Protein AF-A0A060BN48-F1 (afdb_monomer)

Radius of gyration: 20.35 Å; Cα contacts (8 Å, |Δi|>4): 114; chains: 1; bounding box: 65×34×57 Å

Nearest PDB structures (foldseek):
  1lqs-assembly1_M  TM=3.201E-01  e=8.908E+00  Human betaherpesvirus 5

pLDDT: mean 83.78, std 11.65, range [55.53, 96.62]

Solvent-accessible surface area (backbone atoms only — not comparable to full-atom values): 9040 Å² total; per-residue (Å²): 110,67,67,52,65,67,46,37,61,57,50,51,53,48,62,70,39,58,88,48,16,68,61,37,74,24,62,67,34,43,52,53,26,53,51,52,50,49,55,50,48,57,29,46,47,52,48,52,48,52,54,51,52,50,50,53,53,36,52,75,69,70,47,83,80,77,83,72,81,79,76,84,62,96,62,54,61,49,66,72,58,35,44,74,73,37,43,64,36,30,54,50,27,52,51,53,44,54,52,24,53,70,78,40,50,68,56,34,62,74,41,36,60,50,36,49,14,22,54,39,36,43,63,49,53,39,46,76,49,22,66,68,54,53,50,50,37,53,75,71,47,30,79,62,55,55,84,40,70,72,47,42,51,56,58,52,58,75,66,56,79,85,126

Foldseek 3Di:
DVCCVVCVVVVVVLVVCQVVCVLLVHDVQSVVQSVVVVLLCLLVVLVVVVVVVVVVVCVVVVHDDDPPPDPPPLDQQDLVNLCVVQVVLLVVLVVVLVVCVVPPVVVSVVCVSNSNSSNCVSVSSSLVSHPVNVVVCVVVSHNDDSPDPVSVVVVVVVVPDDD

Secondary structure (DSSP, 8-state):
-HHHHHHHHHHHHHHHHGGGGGGGT-HHHHHHHHHHHHHHHHHHHHHHHHHHHHHHHHHHTT----------SS----HHHHHHHHTHHHHHHHHHHHHHHHH-HHHHHHHHHHHHHHHTHHHHHHHHT-HHHHHHHHHTT-S--TTSHHHHHHHHHTTS---

Structure (mmCIF, N/CA/C/O backbone):
data_AF-A0A060BN48-F1
#
_entry.id   AF-A0A060BN48-F1
#
loop_
_atom_site.group_PDB
_atom_site.id
_atom_site.type_symbol
_atom_site.label_atom_id
_atom_site.label_alt_id
_atom_site.label_comp_id
_atom_site.label_asym_id
_atom_site.label_entity_id
_atom_site.label_seq_id
_atom_site.pdbx_PDB_ins_code
_atom_site.Cartn_x
_atom_site.Cartn_y
_atom_site.Cartn_z
_atom_site.occupancy
_atom_site.B_iso_or_equiv
_atom_site.auth_seq_id
_atom_site.auth_comp_id
_atom_site.auth_asym_id
_atom_site.auth_atom_id
_atom_site.pdbx_PDB_model_num
ATOM 1 N N . MET A 1 1 ? 10.901 19.174 9.142 1.00 56.56 1 MET A N 1
ATOM 2 C CA . MET A 1 1 ? 9.673 19.752 8.542 1.00 56.56 1 MET A CA 1
ATOM 3 C C . MET A 1 1 ? 8.872 18.742 7.718 1.00 56.56 1 MET A C 1
ATOM 5 O O . MET A 1 1 ? 7.664 18.687 7.891 1.00 56.56 1 MET A O 1
ATOM 9 N N . THR A 1 2 ? 9.497 17.902 6.887 1.00 67.44 2 THR A N 1
ATOM 10 C CA . THR A 1 2 ? 8.813 16.942 5.988 1.00 67.44 2 THR A CA 1
ATOM 11 C C . THR A 1 2 ? 7.917 15.933 6.711 1.00 67.44 2 THR A C 1
ATOM 13 O O . THR A 1 2 ? 6.755 15.781 6.351 1.00 67.44 2 THR A O 1
ATOM 16 N N . LEU A 1 3 ? 8.412 15.310 7.788 1.00 72.62 3 LEU A N 1
ATOM 17 C CA . LEU A 1 3 ? 7.614 14.398 8.621 1.00 72.62 3 LEU A CA 1
ATOM 18 C C . LEU A 1 3 ? 6.410 15.100 9.262 1.00 72.62 3 LEU A C 1
ATOM 20 O O . LEU A 1 3 ? 5.350 14.506 9.405 1.00 72.62 3 LEU A O 1
ATOM 24 N N . LEU A 1 4 ? 6.555 16.377 9.610 1.00 72.94 4 LEU A N 1
ATOM 25 C CA . LEU A 1 4 ? 5.497 17.158 10.243 1.00 72.94 4 LEU A CA 1
ATOM 26 C C . LEU A 1 4 ? 4.393 17.506 9.237 1.00 72.94 4 LEU A C 1
ATOM 28 O O . LEU A 1 4 ? 3.226 17.462 9.591 1.00 72.94 4 LEU A O 1
ATOM 32 N N . LEU A 1 5 ? 4.727 17.760 7.969 1.00 73.62 5 LEU A N 1
ATOM 33 C CA . LEU A 1 5 ? 3.726 17.943 6.912 1.00 73.62 5 LEU A CA 1
ATOM 34 C C . LEU A 1 5 ? 3.025 16.624 6.543 1.00 73.62 5 LEU A C 1
ATOM 36 O O . LEU A 1 5 ? 1.807 16.605 6.395 1.00 73.62 5 LEU A O 1
ATOM 40 N N . LEU A 1 6 ? 3.773 15.517 6.451 1.00 68.56 6 LEU A N 1
ATOM 41 C CA . LEU A 1 6 ? 3.227 14.198 6.099 1.00 68.56 6 LEU A CA 1
ATOM 42 C C . LEU A 1 6 ? 2.344 13.602 7.199 1.00 68.56 6 LEU A C 1
ATOM 44 O O . LEU A 1 6 ? 1.237 13.137 6.935 1.00 68.56 6 LEU A O 1
ATOM 48 N N . PHE A 1 7 ? 2.830 13.606 8.439 1.00 74.38 7 PHE A N 1
ATOM 49 C CA . PHE A 1 7 ? 2.128 12.996 9.564 1.00 74.38 7 PHE A CA 1
ATOM 50 C C . PHE A 1 7 ? 1.278 13.998 10.339 1.00 74.38 7 PHE A C 1
ATOM 52 O O . PHE A 1 7 ? 0.362 13.577 11.038 1.00 74.38 7 PHE A O 1
ATOM 59 N N . GLY A 1 8 ? 1.513 15.306 10.200 1.00 77.25 8 GLY A N 1
ATOM 60 C CA . GLY A 1 8 ? 0.778 16.339 10.932 1.00 77.25 8 GLY A CA 1
ATOM 61 C C . GLY A 1 8 ? -0.704 16.357 10.601 1.00 77.25 8 GLY A C 1
ATOM 62 O O . GLY A 1 8 ? -1.513 16.427 11.517 1.00 77.25 8 GLY A O 1
ATOM 63 N N . ALA A 1 9 ? -1.087 16.194 9.330 1.00 76.88 9 ALA A N 1
ATOM 64 C CA . ALA A 1 9 ? -2.500 16.101 8.955 1.00 76.88 9 ALA A CA 1
ATOM 65 C C . ALA A 1 9 ? -3.199 14.909 9.640 1.00 76.88 9 ALA A C 1
ATOM 67 O O . ALA A 1 9 ? -4.292 15.064 10.188 1.00 76.88 9 ALA A O 1
ATOM 68 N N . LYS A 1 10 ? -2.542 13.739 9.696 1.00 78.94 10 LYS A N 1
ATOM 69 C CA . LYS A 1 10 ? -3.072 12.563 10.409 1.00 78.94 10 LYS A CA 1
ATOM 70 C C . LYS A 1 10 ? -3.048 12.735 11.929 1.00 78.94 10 LYS A C 1
ATOM 72 O O . LYS A 1 10 ? -4.005 12.345 12.590 1.00 78.94 10 LYS A O 1
ATOM 77 N N . ALA A 1 11 ? -2.000 13.339 12.485 1.00 79.69 11 ALA A N 1
ATOM 78 C CA . ALA A 1 11 ? -1.880 13.604 13.915 1.00 79.69 11 ALA A CA 1
ATOM 79 C C . ALA A 1 11 ? -2.947 14.597 14.396 1.00 79.69 11 ALA A C 1
ATOM 81 O O . ALA A 1 11 ? -3.578 14.364 15.422 1.00 79.69 11 ALA A O 1
ATOM 82 N N . LEU A 1 12 ? -3.210 15.655 13.623 1.00 81.00 12 LEU A N 1
ATOM 83 C CA . LEU A 1 12 ? -4.295 16.602 13.873 1.00 81.00 12 LEU A CA 1
ATOM 84 C C . LEU A 1 12 ? -5.653 15.905 13.772 1.00 81.00 12 LEU A C 1
ATOM 86 O O . LEU A 1 12 ? -6.462 16.022 14.688 1.00 81.00 12 LEU A O 1
ATOM 90 N N . GLY A 1 13 ? -5.890 15.125 12.713 1.00 78.81 13 GLY A N 1
ATOM 91 C CA . GLY A 1 13 ? -7.119 14.342 12.563 1.00 78.81 13 GLY A CA 1
ATOM 92 C C . GLY A 1 13 ? -7.373 13.410 13.752 1.00 78.81 13 GLY A C 1
ATOM 93 O O . GL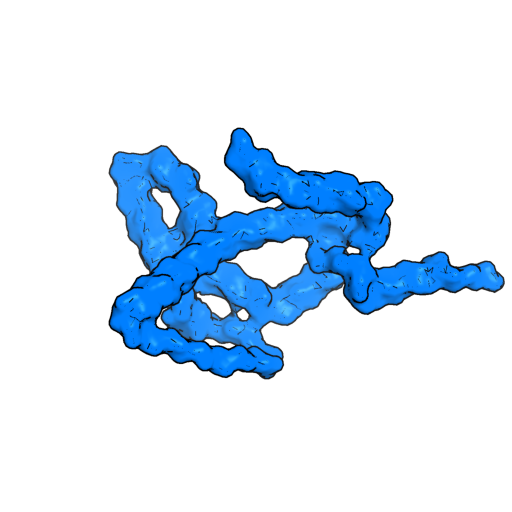Y A 1 13 ? -8.480 13.379 14.295 1.00 78.81 13 GLY A O 1
ATOM 94 N N . LEU A 1 14 ? -6.337 12.712 14.226 1.00 80.56 14 LEU A N 1
ATOM 95 C CA . LEU A 1 14 ? -6.422 11.868 15.416 1.00 80.56 14 LEU A CA 1
ATOM 96 C C . LEU A 1 14 ? -6.675 12.699 16.684 1.00 80.56 14 LEU A C 1
ATOM 98 O O . LEU A 1 14 ? -7.568 12.369 17.457 1.00 80.56 14 LEU A O 1
ATOM 102 N N . ALA A 1 15 ? -5.966 13.813 16.875 1.00 81.00 15 ALA A N 1
ATOM 103 C CA . ALA A 1 15 ? -6.152 14.698 18.026 1.00 81.00 15 ALA A CA 1
ATOM 104 C C . ALA A 1 15 ? -7.576 15.284 18.097 1.00 81.00 15 ALA A C 1
ATOM 106 O O . ALA A 1 15 ? -8.158 15.362 19.177 1.00 81.00 15 ALA A O 1
ATOM 107 N N . PHE A 1 16 ? -8.182 15.631 16.957 1.00 82.25 16 PHE A N 1
ATOM 108 C CA . PHE A 1 16 ? -9.558 16.138 16.889 1.00 82.25 16 PHE A CA 1
ATOM 109 C C . PHE A 1 16 ? -10.631 15.058 17.089 1.00 82.25 16 PHE A C 1
ATOM 111 O O . PHE A 1 16 ? -11.753 15.363 17.519 1.00 82.25 16 PHE A O 1
ATOM 118 N N . THR A 1 17 ? -10.317 13.805 16.760 1.00 81.50 17 THR A N 1
ATOM 119 C CA . THR A 1 17 ? -11.253 12.676 16.865 1.00 81.50 17 THR A CA 1
ATOM 120 C C . THR A 1 17 ? -11.156 11.951 18.203 1.00 81.50 17 THR A C 1
ATOM 122 O O . THR A 1 17 ? -12.169 11.418 18.652 1.00 81.50 17 THR A O 1
ATOM 125 N N . LEU A 1 18 ? -10.016 12.005 18.901 1.00 80.12 18 LEU A N 1
ATOM 126 C CA . LEU A 1 18 ? -9.799 11.337 20.191 1.00 80.12 18 LEU A CA 1
ATOM 127 C C . LEU A 1 18 ? -10.830 11.725 21.273 1.00 80.12 18 LEU A C 1
ATOM 129 O O . LEU A 1 18 ? -11.406 10.820 21.882 1.00 80.12 18 LEU A O 1
ATOM 133 N N . PRO A 1 19 ? -11.192 13.014 21.466 1.00 80.44 19 PRO A N 1
ATOM 134 C CA . PRO A 1 19 ? -12.252 13.401 22.407 1.00 80.44 19 PRO A CA 1
ATOM 135 C C . PRO A 1 19 ? -13.635 12.869 22.005 1.00 80.44 19 PRO A C 1
ATOM 137 O O . PRO A 1 19 ? -14.536 12.738 22.830 1.00 80.44 19 PRO A O 1
ATOM 140 N N . ARG A 1 20 ? -13.814 12.547 20.719 1.00 79.50 20 ARG A N 1
ATOM 141 C CA . ARG A 1 20 ? -15.045 12.002 20.136 1.00 79.50 20 ARG A CA 1
ATOM 142 C C . ARG A 1 20 ? -14.931 10.506 19.846 1.00 79.50 20 ARG A C 1
ATOM 144 O O . ARG A 1 20 ? -15.822 9.967 19.195 1.00 79.50 20 ARG A O 1
ATOM 151 N N . ALA A 1 21 ? -13.905 9.816 20.356 1.00 77.38 21 ALA A N 1
ATOM 152 C CA . ALA A 1 21 ? -13.610 8.423 20.016 1.00 77.38 21 ALA A CA 1
ATOM 153 C C . ALA A 1 21 ? -14.774 7.464 20.309 1.00 77.38 21 ALA A C 1
ATOM 155 O O . ALA A 1 21 ? -14.934 6.463 19.617 1.00 77.38 21 ALA A O 1
ATOM 156 N N . ARG A 1 22 ? -15.648 7.789 21.275 1.00 74.25 22 ARG A N 1
ATOM 157 C CA . ARG A 1 22 ? -16.892 7.035 21.525 1.00 74.25 22 ARG A CA 1
ATOM 158 C C . ARG A 1 22 ? -17.801 6.955 20.290 1.00 74.25 22 ARG A C 1
ATOM 160 O O . ARG A 1 22 ? -18.413 5.919 20.073 1.00 74.25 22 ARG A O 1
ATOM 167 N N . ARG A 1 23 ? -17.833 7.992 19.441 1.00 73.81 23 ARG A N 1
ATOM 168 C CA . ARG A 1 23 ? -18.592 8.002 18.171 1.00 73.81 23 ARG A CA 1
ATOM 169 C C . ARG A 1 23 ? -18.008 7.064 17.108 1.00 73.81 23 ARG A C 1
ATOM 171 O O . ARG A 1 23 ? -18.703 6.728 16.162 1.00 73.81 23 ARG A O 1
ATOM 178 N N . PHE A 1 24 ? -16.761 6.635 17.289 1.00 72.81 24 PHE A N 1
ATOM 179 C CA . PHE A 1 24 ? -16.034 5.706 16.420 1.00 72.81 24 PHE A CA 1
ATOM 180 C C . PHE A 1 24 ? -15.918 4.303 17.053 1.00 72.81 24 PHE A C 1
ATOM 182 O O . PHE A 1 24 ? -15.099 3.488 16.640 1.00 72.81 24 PHE A O 1
ATOM 189 N N . GLY A 1 25 ? -16.708 4.007 18.095 1.00 74.81 25 GLY A N 1
ATOM 190 C CA . GLY A 1 25 ? -16.674 2.716 18.790 1.00 74.81 25 GLY A CA 1
ATOM 191 C C . GLY A 1 25 ? -15.569 2.571 19.847 1.00 74.81 25 GLY A C 1
ATOM 192 O O . GLY A 1 25 ? -15.347 1.466 20.336 1.00 74.81 25 GLY A O 1
ATOM 193 N N . GLY A 1 26 ? -14.897 3.664 20.225 1.00 83.56 26 GLY A N 1
ATOM 194 C CA . GLY A 1 26 ? -13.913 3.721 21.311 1.00 83.56 26 GLY A CA 1
ATOM 195 C C . GLY A 1 26 ? -12.485 4.035 20.853 1.00 83.56 26 GLY A C 1
ATOM 196 O O . GLY A 1 26 ? -12.152 3.955 19.673 1.00 83.56 26 GLY A O 1
ATOM 197 N N . VAL A 1 27 ? -11.619 4.383 21.813 1.00 84.81 27 VAL A N 1
ATOM 198 C CA . VAL A 1 27 ? -10.226 4.800 21.550 1.00 84.81 27 VAL A CA 1
ATOM 199 C C . VAL A 1 27 ? -9.411 3.685 20.892 1.00 84.81 27 VAL A C 1
ATOM 201 O O . VAL A 1 27 ? -8.720 3.940 19.913 1.00 84.81 27 VAL A O 1
ATOM 204 N N . LEU A 1 28 ? -9.529 2.441 21.370 1.00 86.06 28 LEU A N 1
ATOM 205 C CA . LEU A 1 28 ? -8.783 1.309 20.805 1.00 86.06 28 LEU A CA 1
ATOM 206 C C . LEU A 1 28 ? -9.160 1.027 19.344 1.00 86.06 28 LEU A C 1
ATOM 208 O O . LEU A 1 28 ? -8.278 0.789 18.523 1.00 86.06 28 LEU A O 1
ATOM 212 N N . ARG A 1 29 ? -10.454 1.097 18.999 1.00 85.38 29 ARG A N 1
ATOM 213 C CA . ARG A 1 29 ? -10.921 0.901 17.615 1.00 85.38 29 ARG A CA 1
ATOM 214 C C . ARG A 1 29 ? -10.478 2.035 16.703 1.00 85.38 29 ARG A C 1
ATOM 216 O O . ARG A 1 29 ? -10.080 1.768 15.571 1.00 85.38 29 ARG A O 1
ATOM 223 N N . LEU A 1 30 ? -10.489 3.270 17.204 1.00 85.44 30 LEU A N 1
ATOM 224 C CA . LEU A 1 30 ? -9.973 4.429 16.482 1.00 85.44 30 LEU A CA 1
ATOM 225 C C . LEU A 1 30 ? -8.473 4.270 16.194 1.00 85.44 30 LEU A C 1
ATOM 227 O O . LEU A 1 30 ? -8.074 4.354 15.039 1.00 85.44 30 LEU A O 1
ATOM 231 N N . LEU A 1 31 ? -7.660 3.946 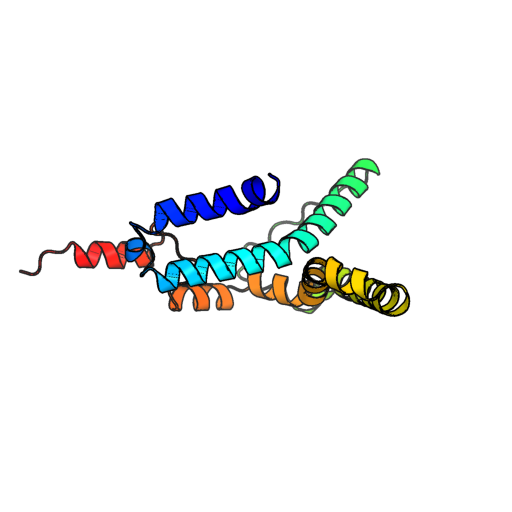17.206 1.00 87.12 31 LEU A N 1
ATOM 232 C CA . LEU A 1 31 ? -6.217 3.738 17.037 1.00 87.12 31 LEU A CA 1
ATOM 233 C C . LEU A 1 31 ? -5.903 2.581 16.080 1.00 87.12 31 LEU A C 1
ATOM 235 O O . LEU A 1 31 ? -5.071 2.739 15.189 1.00 87.12 31 LEU A O 1
ATOM 239 N N . ALA A 1 32 ? -6.589 1.442 16.218 1.00 89.81 32 ALA A N 1
ATOM 240 C CA . ALA A 1 32 ? -6.422 0.305 15.314 1.00 89.81 32 ALA A CA 1
ATOM 241 C C . ALA A 1 32 ? -6.810 0.663 13.870 1.00 89.81 32 ALA A C 1
ATOM 243 O O . ALA A 1 32 ? -6.092 0.316 12.934 1.00 89.81 32 ALA A O 1
ATOM 244 N N . SER A 1 33 ? -7.901 1.412 13.687 1.00 88.38 33 SER A N 1
ATOM 245 C CA . SER A 1 33 ? -8.338 1.902 12.375 1.00 88.38 33 SER A CA 1
ATOM 246 C C . SER A 1 33 ? -7.293 2.826 11.754 1.00 88.38 33 SER A C 1
ATOM 248 O O . SER A 1 33 ? -6.881 2.609 10.618 1.00 88.38 33 SER A O 1
ATOM 250 N N . THR A 1 34 ? -6.789 3.800 12.516 1.00 88.25 34 THR A N 1
ATOM 251 C CA . THR A 1 34 ? -5.732 4.708 12.058 1.00 88.25 34 THR A CA 1
ATOM 252 C C . THR A 1 34 ? -4.448 3.955 11.707 1.00 88.25 34 THR A C 1
ATOM 254 O O . THR A 1 34 ? -3.829 4.255 10.688 1.00 88.25 34 THR A O 1
ATOM 257 N N . ALA A 1 35 ? -4.052 2.954 12.497 1.00 90.94 35 ALA A N 1
ATOM 258 C CA . ALA A 1 35 ? -2.868 2.142 12.224 1.00 90.94 35 ALA A CA 1
ATOM 259 C C . ALA A 1 35 ? -3.013 1.326 10.927 1.00 90.94 35 ALA A C 1
ATOM 261 O O . ALA A 1 35 ? -2.117 1.360 10.082 1.00 90.94 35 ALA A O 1
ATOM 262 N N . ILE A 1 36 ? -4.156 0.655 10.733 1.00 91.62 36 ILE A N 1
ATOM 263 C CA . ILE A 1 36 ? -4.471 -0.080 9.498 1.00 91.62 36 ILE A CA 1
ATOM 264 C C . ILE A 1 36 ? -4.460 0.868 8.297 1.00 91.62 36 ILE A C 1
ATOM 266 O O . ILE A 1 36 ? -3.882 0.547 7.262 1.00 91.62 36 ILE A O 1
ATOM 270 N N . GLU A 1 37 ? -5.049 2.054 8.434 1.00 90.75 37 GLU A N 1
ATOM 271 C CA . GLU A 1 37 ? -5.091 3.051 7.368 1.00 90.75 37 GLU A CA 1
ATOM 272 C C . GLU A 1 37 ? -3.689 3.563 7.014 1.00 90.75 37 GLU A C 1
ATOM 274 O O . GLU A 1 37 ? -3.374 3.724 5.837 1.00 90.75 37 GLU A O 1
ATOM 279 N N . ILE A 1 38 ? -2.825 3.810 8.006 1.00 89.88 38 ILE A N 1
ATOM 280 C CA . ILE A 1 38 ? -1.428 4.206 7.779 1.00 89.88 38 ILE A CA 1
ATOM 281 C C . ILE A 1 38 ? -0.673 3.093 7.051 1.00 89.88 38 ILE A C 1
ATOM 283 O O . ILE A 1 38 ? -0.045 3.366 6.031 1.00 89.88 38 ILE A O 1
ATOM 287 N N . ALA A 1 39 ? -0.769 1.849 7.523 1.00 91.69 39 ALA A N 1
ATOM 288 C CA . ALA A 1 39 ? -0.116 0.708 6.890 1.00 91.69 39 ALA A CA 1
ATOM 289 C C . ALA A 1 39 ? -0.592 0.512 5.442 1.00 91.69 39 ALA A C 1
ATOM 291 O O . ALA A 1 39 ? 0.224 0.387 4.529 1.00 91.69 39 ALA A O 1
ATOM 292 N N . ALA A 1 40 ? -1.907 0.569 5.211 1.00 91.31 40 ALA A N 1
ATOM 293 C CA . ALA A 1 40 ? -2.480 0.500 3.872 1.00 91.31 40 ALA A CA 1
ATOM 294 C C . ALA A 1 40 ? -1.992 1.659 2.994 1.00 91.31 40 ALA A C 1
ATOM 296 O O . ALA A 1 40 ? -1.617 1.436 1.848 1.00 91.31 40 ALA A O 1
ATOM 297 N N . SER A 1 41 ? -1.928 2.880 3.533 1.00 91.31 41 SER A N 1
ATOM 298 C CA . SER A 1 41 ? -1.427 4.051 2.804 1.00 91.31 41 SER A CA 1
ATOM 299 C C . SER A 1 41 ? 0.031 3.867 2.381 1.00 91.31 41 SER A C 1
ATOM 301 O O . SER A 1 41 ? 0.355 4.099 1.219 1.00 91.31 41 SER A O 1
ATOM 303 N N . ILE A 1 42 ? 0.900 3.415 3.292 1.00 91.31 42 ILE A N 1
ATOM 304 C CA . ILE A 1 42 ? 2.324 3.167 3.016 1.00 91.31 42 ILE A CA 1
ATOM 305 C C . ILE A 1 42 ? 2.490 2.133 1.900 1.00 91.31 42 ILE A C 1
ATOM 307 O O . ILE A 1 42 ? 3.289 2.351 0.994 1.00 91.31 42 ILE A O 1
ATOM 311 N N . LEU A 1 43 ? 1.720 1.042 1.931 1.00 93.44 43 LEU A N 1
ATOM 312 C CA . LEU A 1 43 ? 1.839 -0.043 0.953 1.00 93.44 43 LEU A CA 1
ATOM 313 C C . LEU A 1 43 ? 1.195 0.282 -0.403 1.00 93.44 43 LEU A C 1
ATOM 315 O O . LEU A 1 43 ? 1.731 -0.094 -1.443 1.00 93.44 43 LEU A O 1
ATOM 319 N N . LEU A 1 44 ? 0.057 0.983 -0.415 1.00 93.00 44 LEU A N 1
ATOM 320 C CA . LEU A 1 44 ? -0.662 1.325 -1.648 1.00 93.00 44 LEU A CA 1
ATOM 321 C C . LEU A 1 44 ? -0.021 2.496 -2.398 1.00 93.00 44 LEU A C 1
ATOM 323 O O . LEU A 1 44 ? -0.041 2.509 -3.627 1.00 93.00 44 LEU A O 1
ATOM 327 N N . SER A 1 45 ? 0.576 3.460 -1.693 1.00 94.06 45 SER A N 1
ATOM 328 C CA . SER A 1 45 ? 1.224 4.630 -2.306 1.00 94.06 45 SER A CA 1
ATOM 329 C C . SER A 1 45 ? 2.238 4.286 -3.411 1.00 94.06 45 SER A C 1
ATOM 331 O O . SER A 1 45 ? 2.109 4.838 -4.503 1.00 94.06 45 SER A O 1
ATOM 333 N N . PRO A 1 46 ? 3.215 3.375 -3.216 1.00 93.25 46 PRO A N 1
ATOM 334 C CA . PRO A 1 46 ? 4.179 3.030 -4.263 1.00 93.25 46 PRO A CA 1
ATOM 335 C C . PRO A 1 46 ? 3.541 2.300 -5.453 1.00 93.25 46 PRO A C 1
ATOM 337 O O . PRO A 1 46 ? 4.035 2.416 -6.575 1.00 93.25 46 PRO A O 1
ATOM 340 N N . ILE A 1 47 ? 2.439 1.572 -5.241 1.00 94.19 47 ILE A N 1
ATOM 341 C CA . ILE A 1 47 ? 1.668 0.951 -6.327 1.00 94.19 47 ILE A CA 1
ATOM 342 C C . ILE A 1 47 ? 1.002 2.050 -7.159 1.00 94.19 47 ILE A C 1
ATOM 344 O O . ILE A 1 47 ? 1.139 2.077 -8.380 1.00 94.19 47 ILE A O 1
ATOM 348 N N . LEU A 1 48 ? 0.314 2.988 -6.502 1.00 93.56 48 LEU A N 1
ATOM 349 C CA . LEU A 1 48 ? -0.343 4.117 -7.161 1.00 93.56 48 LEU A CA 1
ATOM 350 C C . LEU A 1 48 ? 0.661 4.996 -7.910 1.00 93.56 48 LEU A C 1
ATOM 352 O O . LEU A 1 48 ? 0.381 5.404 -9.035 1.00 93.56 48 LEU A O 1
ATOM 356 N N . LEU A 1 49 ? 1.838 5.235 -7.326 1.00 94.69 49 LEU A N 1
ATOM 357 C CA . LEU A 1 49 ? 2.910 6.000 -7.956 1.00 94.69 49 LEU A CA 1
ATOM 358 C C . LEU A 1 49 ? 3.341 5.373 -9.285 1.00 94.69 49 LEU A C 1
ATOM 360 O O . LEU A 1 49 ? 3.443 6.089 -10.274 1.00 94.69 49 LEU A O 1
ATOM 364 N N . TYR A 1 50 ? 3.512 4.048 -9.344 1.00 94.12 50 TYR A N 1
ATOM 365 C CA . TYR A 1 50 ? 3.828 3.357 -10.597 1.00 94.12 50 TYR A CA 1
ATOM 366 C C . TYR A 1 50 ? 2.782 3.634 -11.688 1.00 94.12 50 TYR A C 1
ATOM 368 O O . TYR A 1 50 ? 3.136 3.996 -12.813 1.00 94.12 50 TYR A O 1
ATOM 376 N N . TYR A 1 51 ? 1.489 3.515 -11.365 1.00 91.38 51 TYR A N 1
ATOM 377 C CA . TYR A 1 51 ? 0.421 3.797 -12.332 1.00 91.38 51 TYR A CA 1
ATOM 378 C C . TYR A 1 51 ? 0.340 5.276 -12.697 1.00 91.38 51 TYR A C 1
ATOM 380 O O . TYR A 1 51 ? 0.059 5.592 -13.851 1.00 91.38 51 TYR A O 1
ATOM 388 N N . HIS A 1 52 ? 0.625 6.172 -11.754 1.00 93.19 52 HIS A N 1
ATOM 389 C CA . HIS A 1 52 ? 0.680 7.605 -12.007 1.00 93.19 52 HIS A CA 1
ATOM 390 C C . HIS A 1 52 ? 1.810 7.950 -12.984 1.00 93.19 52 HIS A C 1
ATOM 392 O O . HIS A 1 52 ? 1.571 8.591 -14.004 1.00 93.19 52 HIS A O 1
ATOM 398 N N . THR A 1 53 ? 3.022 7.445 -12.743 1.00 93.69 53 THR A N 1
ATOM 399 C CA . THR A 1 53 ? 4.161 7.617 -13.650 1.00 93.69 53 THR A CA 1
ATOM 400 C C . THR A 1 53 ? 3.866 7.016 -15.020 1.00 93.69 53 THR A C 1
ATOM 402 O O . THR A 1 53 ? 4.071 7.676 -16.036 1.00 93.69 53 THR A O 1
ATOM 405 N N . LYS A 1 54 ? 3.312 5.799 -15.073 1.00 91.44 54 LYS A N 1
ATOM 406 C CA . LYS A 1 54 ? 2.902 5.158 -16.328 1.00 91.44 54 LYS A CA 1
ATOM 407 C C . LYS A 1 54 ? 1.885 6.009 -17.088 1.00 91.44 54 LYS A C 1
ATOM 409 O O . LYS A 1 54 ? 2.028 6.185 -18.291 1.00 91.44 54 LYS A O 1
ATOM 414 N N . PHE A 1 55 ? 0.877 6.542 -16.403 1.00 90.62 55 PHE A N 1
ATOM 415 C CA . PHE A 1 55 ? -0.138 7.400 -17.008 1.00 90.62 55 PHE A CA 1
ATOM 416 C C . PHE A 1 55 ? 0.476 8.663 -17.624 1.00 90.62 55 PHE A C 1
ATOM 418 O O . PHE A 1 55 ? 0.198 8.973 -18.783 1.00 90.62 55 PHE A O 1
ATOM 425 N N . VAL A 1 56 ? 1.348 9.353 -16.882 1.00 93.81 56 VAL A N 1
ATOM 426 C CA . VAL A 1 56 ? 2.045 10.553 -17.369 1.00 93.81 56 VAL A CA 1
ATOM 427 C C . VAL A 1 56 ? 2.902 10.220 -18.590 1.00 93.81 56 VAL A C 1
ATOM 429 O O . VAL A 1 56 ? 2.786 10.890 -19.612 1.00 93.81 56 VAL A O 1
ATOM 432 N N . LEU A 1 57 ? 3.697 9.148 -18.532 1.00 94.38 57 LEU A N 1
ATOM 433 C CA . LEU A 1 57 ? 4.553 8.730 -19.645 1.00 94.38 57 LEU A CA 1
ATOM 434 C C . LEU A 1 57 ? 3.747 8.379 -20.902 1.00 94.38 57 LEU A C 1
ATOM 436 O O . LEU A 1 57 ? 4.079 8.843 -21.988 1.00 94.38 57 LEU A O 1
ATOM 440 N N . LEU A 1 58 ? 2.668 7.603 -20.766 1.00 92.81 58 LEU A N 1
ATOM 441 C CA . LEU A 1 58 ? 1.800 7.255 -21.896 1.00 92.81 58 LEU A CA 1
ATOM 442 C C . LEU A 1 58 ? 1.149 8.496 -22.516 1.00 92.81 58 LEU A C 1
ATOM 444 O O . LEU A 1 58 ? 1.066 8.593 -23.739 1.00 92.81 58 LEU A O 1
ATOM 448 N N . THR A 1 59 ? 0.742 9.455 -21.682 1.00 91.69 59 THR A N 1
ATOM 449 C CA . THR A 1 59 ? 0.157 10.723 -22.137 1.00 91.69 59 THR A CA 1
ATOM 450 C C . THR A 1 59 ? 1.175 11.555 -22.916 1.00 91.69 59 THR A C 1
ATOM 452 O O . THR A 1 59 ? 0.855 12.050 -23.993 1.00 91.69 59 THR A O 1
ATOM 455 N N . LEU A 1 60 ? 2.414 11.665 -22.422 1.00 94.19 60 LEU A N 1
ATOM 456 C CA . LEU A 1 60 ? 3.494 12.378 -23.117 1.00 94.19 60 LEU A CA 1
ATOM 457 C C . LEU A 1 60 ? 3.859 11.727 -24.458 1.00 94.19 60 LEU A C 1
ATOM 459 O O . LEU A 1 60 ? 4.194 12.425 -25.408 1.00 94.19 60 LEU A O 1
ATOM 463 N N . LEU A 1 61 ? 3.747 10.402 -24.553 1.00 94.75 61 LEU A N 1
ATOM 464 C CA . LEU A 1 61 ? 3.962 9.639 -25.786 1.00 94.75 61 LEU A CA 1
ATOM 465 C C . LEU A 1 61 ? 2.761 9.689 -26.752 1.00 94.75 61 LEU A C 1
ATOM 467 O O . LEU A 1 61 ? 2.795 9.048 -27.800 1.00 94.75 61 LEU A O 1
ATOM 471 N N . GLY A 1 62 ? 1.683 10.405 -26.409 1.00 90.75 62 GLY A N 1
ATOM 472 C CA . GLY A 1 62 ? 0.471 10.500 -27.229 1.00 90.75 62 GLY A CA 1
ATOM 473 C C . GLY A 1 62 ? -0.340 9.201 -27.308 1.00 90.75 62 GLY A C 1
ATOM 474 O O . GLY A 1 62 ? -1.244 9.078 -28.138 1.00 90.75 62 GLY A O 1
ATOM 475 N N . LEU A 1 63 ? -0.043 8.218 -26.453 1.00 88.94 63 LEU A N 1
ATOM 476 C CA . LEU A 1 63 ? -0.757 6.948 -26.407 1.00 88.94 63 LEU A CA 1
ATOM 477 C C . LEU A 1 63 ? -2.075 7.137 -25.654 1.00 88.94 63 LEU A C 1
ATOM 479 O O . LEU A 1 63 ? -2.109 7.607 -24.516 1.00 88.94 63 LEU A O 1
ATOM 483 N N . ARG A 1 64 ? -3.190 6.745 -26.281 1.00 77.00 64 ARG A N 1
ATOM 484 C CA . ARG A 1 64 ? -4.509 6.862 -25.651 1.00 77.00 64 ARG A CA 1
ATOM 485 C C . ARG A 1 64 ? -4.617 5.907 -24.466 1.00 77.00 64 ARG A C 1
ATOM 487 O O . ARG A 1 64 ? -4.635 4.688 -24.631 1.00 77.00 64 ARG A O 1
ATOM 494 N N . VAL A 1 65 ? -4.767 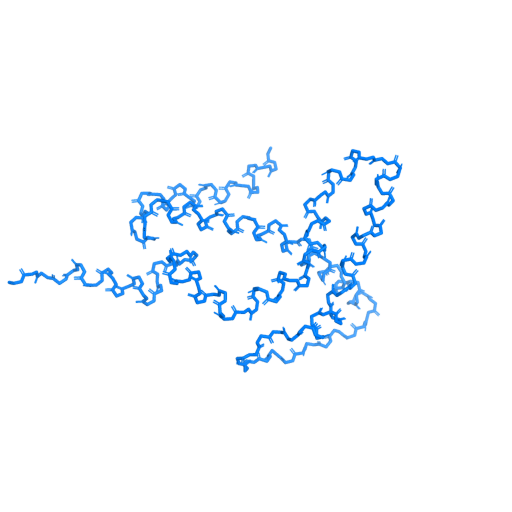6.467 -23.270 1.00 74.31 65 VAL A N 1
ATOM 495 C CA . VAL A 1 65 ? -5.154 5.703 -22.084 1.00 74.31 65 VAL A CA 1
ATOM 496 C C . VAL A 1 65 ? -6.650 5.417 -22.183 1.00 74.31 65 VAL A C 1
ATOM 498 O O . VAL A 1 65 ? -7.482 6.298 -21.986 1.00 74.31 65 VAL A O 1
ATOM 501 N N . SER A 1 66 ? -7.001 4.179 -22.529 1.00 68.31 66 SER A N 1
ATOM 502 C CA . SER A 1 66 ? -8.397 3.744 -22.540 1.00 68.31 66 SER A CA 1
ATOM 503 C C . SER A 1 66 ? -8.922 3.690 -21.108 1.00 68.31 66 SER A C 1
ATOM 505 O O . SER A 1 66 ? -8.529 2.816 -20.333 1.00 68.31 66 SER A O 1
ATOM 507 N N . TRP A 1 67 ? -9.844 4.588 -20.767 1.00 66.88 67 TRP A N 1
ATOM 508 C CA . TRP A 1 67 ? -10.602 4.496 -19.525 1.00 66.88 67 TRP A CA 1
ATOM 509 C C . TRP A 1 67 ? -11.527 3.279 -19.612 1.00 66.88 67 TRP A C 1
ATOM 511 O O . TRP A 1 67 ? -12.532 3.299 -20.321 1.00 66.88 67 TRP A O 1
ATOM 521 N N . LYS A 1 68 ? -11.154 2.168 -18.968 1.00 65.12 68 LYS A N 1
ATOM 522 C CA . LYS A 1 68 ? -12.017 0.983 -18.922 1.00 65.12 68 LYS A CA 1
ATOM 523 C C . LYS A 1 68 ? -13.254 1.304 -18.090 1.00 65.12 68 LYS A C 1
ATOM 525 O O . LYS A 1 68 ? -13.145 1.901 -17.021 1.00 65.12 68 LYS A O 1
ATOM 530 N N . THR A 1 69 ? -14.421 0.880 -18.563 1.00 60.41 69 THR A N 1
ATOM 531 C CA . THR A 1 69 ? -15.674 0.992 -17.813 1.00 60.41 69 THR A CA 1
ATOM 532 C C . THR A 1 69 ? -15.507 0.335 -16.446 1.00 60.41 69 THR A C 1
ATOM 534 O O . THR A 1 69 ? -15.215 -0.859 -16.359 1.00 60.41 69 THR A O 1
ATOM 537 N N . GLN A 1 70 ? -15.668 1.122 -15.381 1.00 61.38 70 GLN A N 1
ATOM 538 C CA . GLN A 1 70 ? -15.641 0.625 -14.011 1.00 61.38 70 GLN A CA 1
ATOM 539 C C . GLN A 1 70 ? -16.755 -0.412 -13.860 1.00 61.38 70 GLN A C 1
ATOM 541 O O . GLN A 1 70 ? -17.938 -0.077 -13.948 1.00 61.38 70 GLN A O 1
ATOM 546 N N . ASN A 1 71 ? -16.379 -1.678 -13.670 1.00 61.91 71 ASN A N 1
ATOM 547 C CA . ASN A 1 71 ? -17.356 -2.736 -13.489 1.00 61.91 71 ASN A CA 1
ATOM 548 C C . ASN A 1 71 ? -18.020 -2.541 -12.117 1.00 61.91 71 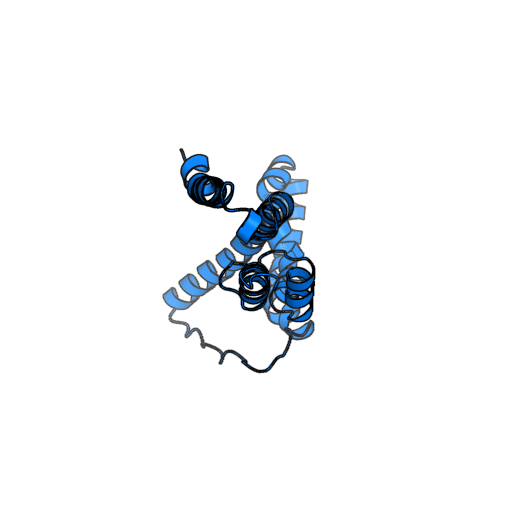ASN A C 1
ATOM 550 O O . ASN A 1 71 ? -17.403 -2.768 -11.083 1.00 61.91 71 ASN A O 1
ATOM 554 N N . ARG A 1 72 ? -19.257 -2.035 -12.116 1.00 61.97 72 ARG A N 1
ATOM 555 C CA . ARG A 1 72 ? -20.084 -1.835 -10.912 1.00 61.97 72 ARG A CA 1
ATOM 556 C C . ARG A 1 72 ? -20.756 -3.122 -10.431 1.00 61.97 72 ARG A C 1
ATOM 558 O O . ARG A 1 72 ? -21.438 -3.086 -9.414 1.00 61.97 72 ARG A O 1
ATOM 565 N N . SER A 1 73 ? -20.598 -4.228 -11.161 1.00 55.53 73 SER A N 1
ATOM 566 C CA . SER A 1 73 ? -21.059 -5.530 -10.690 1.00 55.53 73 SER A CA 1
ATOM 567 C C . SER A 1 73 ? -20.096 -6.047 -9.622 1.00 55.53 73 SER A C 1
ATOM 569 O O . SER A 1 73 ? -18.882 -6.028 -9.823 1.00 55.53 73 SER A O 1
ATOM 571 N N . ASP A 1 74 ? -20.672 -6.455 -8.495 1.00 57.69 74 ASP A N 1
ATOM 572 C CA . ASP A 1 74 ? -20.097 -7.079 -7.296 1.00 57.69 74 ASP A CA 1
ATOM 573 C C . ASP A 1 74 ? -19.125 -8.235 -7.625 1.00 57.69 74 ASP A C 1
ATOM 575 O O . ASP A 1 74 ? -19.434 -9.423 -7.541 1.00 57.69 74 ASP A O 1
ATOM 579 N N . SER A 1 75 ? -17.944 -7.890 -8.129 1.00 62.50 75 SER A N 1
ATOM 580 C CA . SER A 1 75 ? -16.978 -8.846 -8.650 1.00 62.50 75 SER A CA 1
ATOM 581 C C . SER A 1 75 ? -15.590 -8.444 -8.192 1.00 62.50 75 SER A C 1
ATOM 583 O O . SER A 1 75 ? -14.893 -7.631 -8.800 1.00 62.50 75 SER A O 1
ATOM 585 N N . ARG A 1 76 ? -15.185 -9.052 -7.073 1.00 74.88 76 ARG A N 1
ATOM 586 C CA . ARG A 1 76 ? -13.789 -9.135 -6.635 1.00 74.88 76 ARG A CA 1
ATOM 587 C C . ARG A 1 76 ? -12.888 -9.343 -7.852 1.00 74.88 76 ARG A C 1
ATOM 589 O O . ARG A 1 76 ? -13.167 -10.220 -8.671 1.00 74.88 76 ARG A O 1
ATOM 596 N N . ILE A 1 77 ? -11.777 -8.611 -7.925 1.00 84.31 77 ILE A N 1
ATOM 597 C CA . ILE A 1 77 ? -10.816 -8.779 -9.019 1.00 84.31 77 ILE A CA 1
ATOM 598 C C . ILE A 1 77 ? -10.310 -10.235 -8.998 1.00 84.31 77 ILE A C 1
ATOM 600 O O . ILE A 1 77 ? -9.706 -10.660 -8.004 1.00 84.31 77 ILE A O 1
ATOM 604 N N . PRO A 1 78 ? -10.559 -11.035 -10.052 1.00 87.62 78 PRO A N 1
ATOM 605 C CA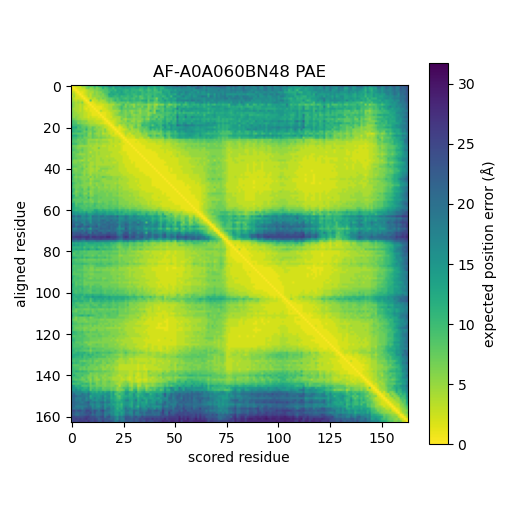 . PRO A 1 78 ? -10.117 -12.420 -10.079 1.00 87.62 78 PRO A CA 1
ATOM 606 C C . PRO A 1 78 ? -8.593 -12.475 -10.209 1.00 87.62 78 PRO A C 1
ATOM 608 O O . PRO A 1 78 ? -7.980 -11.626 -10.859 1.00 87.62 78 PRO A O 1
ATOM 611 N N . LEU A 1 79 ? -7.978 -13.509 -9.628 1.00 88.88 79 LEU A N 1
ATOM 612 C CA . LEU A 1 79 ? -6.518 -13.632 -9.527 1.00 88.88 79 LEU A CA 1
ATOM 613 C C . LEU A 1 79 ? -5.811 -13.486 -10.883 1.00 88.88 79 LEU A C 1
ATOM 615 O O . LEU A 1 79 ? -4.808 -12.790 -10.974 1.00 88.88 79 LEU A O 1
ATOM 619 N N . GLY A 1 80 ? -6.354 -14.082 -11.949 1.00 90.62 80 GLY A N 1
ATOM 620 C CA . GLY A 1 80 ? -5.773 -13.967 -13.290 1.00 90.62 80 GLY A CA 1
ATOM 621 C C . GLY A 1 80 ? -5.782 -12.536 -13.840 1.00 90.62 80 GLY A C 1
ATOM 622 O O . GLY A 1 80 ? -4.832 -12.126 -14.502 1.00 90.62 80 GLY A O 1
ATOM 623 N N . GLN A 1 81 ? -6.816 -11.744 -13.533 1.00 88.94 81 GLN A N 1
ATOM 624 C CA . GLN A 1 81 ? -6.838 -10.325 -13.899 1.00 88.94 81 GLN A CA 1
ATOM 625 C C . GLN A 1 81 ? -5.855 -9.524 -13.040 1.00 88.94 81 GLN A C 1
ATOM 627 O O . GLN A 1 81 ? -5.096 -8.729 -13.589 1.00 88.94 81 GLN A O 1
ATOM 632 N N . ALA A 1 82 ? -5.805 -9.791 -11.730 1.00 90.81 82 ALA A N 1
ATOM 633 C CA . ALA A 1 82 ? -4.862 -9.145 -10.820 1.00 90.81 82 ALA A CA 1
ATOM 634 C C . ALA A 1 82 ? -3.399 -9.415 -11.219 1.00 90.81 82 ALA A C 1
ATOM 636 O O . ALA A 1 82 ? -2.601 -8.486 -11.292 1.00 90.81 82 ALA A O 1
ATOM 637 N N . LEU A 1 83 ? -3.049 -10.660 -11.553 1.00 93.12 83 LEU A N 1
ATOM 638 C CA . LEU A 1 83 ? -1.706 -11.024 -12.015 1.00 93.12 83 LEU A CA 1
ATOM 639 C C . LEU A 1 83 ? -1.363 -10.373 -13.355 1.00 93.12 83 LEU A C 1
ATOM 641 O O . LEU A 1 83 ? -0.259 -9.870 -13.521 1.00 93.12 83 LEU A O 1
ATOM 645 N N . ARG A 1 84 ? -2.302 -10.333 -14.303 1.00 92.06 84 ARG A N 1
ATOM 646 C CA . ARG A 1 84 ? -2.057 -9.702 -15.606 1.00 92.06 84 ARG A CA 1
ATOM 647 C C . ARG A 1 84 ? -1.816 -8.197 -15.493 1.00 92.06 84 ARG A C 1
ATOM 649 O O . ARG A 1 84 ? -1.038 -7.649 -16.265 1.00 92.06 84 ARG A O 1
ATOM 656 N N . GLU A 1 85 ? -2.504 -7.523 -14.576 1.00 89.06 85 GLU A N 1
ATOM 657 C CA . GLU A 1 85 ? -2.444 -6.064 -14.462 1.00 89.06 85 GLU A CA 1
ATOM 658 C C . GLU A 1 85 ? -1.369 -5.570 -13.487 1.00 89.06 85 GLU A C 1
ATOM 660 O O . GLU A 1 85 ? -0.718 -4.565 -13.775 1.00 89.06 85 GLU A O 1
ATOM 665 N N . TYR A 1 86 ? -1.143 -6.292 -12.385 1.00 92.88 86 TYR A N 1
ATOM 666 C CA . TYR A 1 86 ? -0.242 -5.899 -11.294 1.00 92.88 86 TYR A CA 1
ATOM 667 C C . TYR A 1 86 ? 0.974 -6.825 -11.134 1.00 92.88 86 TYR A C 1
ATOM 669 O O . TYR A 1 86 ? 1.886 -6.498 -10.380 1.00 92.88 86 TYR A O 1
ATOM 677 N N . GLY A 1 87 ? 1.034 -7.963 -11.835 1.00 93.00 87 GLY A N 1
ATOM 678 C CA . GLY A 1 87 ? 2.089 -8.976 -11.666 1.00 93.00 87 GLY A CA 1
ATOM 679 C C . GLY A 1 87 ? 3.493 -8.524 -12.074 1.00 93.00 87 GLY A C 1
ATOM 680 O O . GLY A 1 87 ? 4.473 -9.117 -11.632 1.00 93.00 87 GLY A O 1
ATOM 681 N N . ILE A 1 88 ? 3.609 -7.437 -12.842 1.00 95.12 88 ILE A N 1
ATOM 682 C CA . ILE A 1 88 ? 4.906 -6.816 -13.135 1.00 95.12 88 ILE A CA 1
ATOM 683 C C . ILE A 1 88 ? 5.565 -6.240 -11.872 1.00 95.12 88 ILE A C 1
ATOM 685 O O . ILE A 1 88 ? 6.787 -6.253 -11.764 1.00 95.12 88 ILE A O 1
ATOM 689 N N . LEU A 1 89 ? 4.777 -5.778 -10.894 1.00 96.00 89 LEU A N 1
ATOM 690 C CA . LEU A 1 89 ? 5.301 -5.127 -9.692 1.00 96.00 89 LEU A CA 1
ATOM 691 C C . LEU A 1 89 ? 6.066 -6.101 -8.781 1.00 96.00 89 LEU A C 1
ATOM 693 O O . LEU A 1 89 ? 7.211 -5.785 -8.458 1.00 96.00 89 LEU A O 1
ATOM 697 N N . PRO A 1 90 ? 5.540 -7.294 -8.423 1.00 95.88 90 PRO A N 1
ATOM 698 C CA . PRO A 1 90 ? 6.318 -8.275 -7.668 1.00 95.88 90 PRO A CA 1
ATOM 699 C C . PRO A 1 90 ? 7.598 -8.721 -8.382 1.00 95.88 90 PRO A C 1
ATOM 701 O O . PRO A 1 90 ? 8.621 -8.901 -7.728 1.00 95.88 90 PRO A O 1
ATOM 704 N N . ALA A 1 91 ? 7.567 -8.861 -9.713 1.00 95.50 91 ALA A N 1
ATOM 705 C CA . ALA A 1 91 ? 8.745 -9.239 -10.492 1.00 95.50 91 ALA A CA 1
ATOM 706 C C . ALA A 1 91 ? 9.836 -8.156 -10.437 1.00 95.50 91 ALA A C 1
ATOM 708 O O . ALA A 1 91 ? 10.993 -8.454 -10.138 1.00 95.50 91 ALA A O 1
ATOM 709 N N . LEU A 1 92 ? 9.461 -6.888 -10.653 1.00 96.19 92 LEU A N 1
ATOM 710 C CA . LEU A 1 92 ? 10.379 -5.754 -10.524 1.00 96.19 92 LEU A CA 1
ATOM 711 C C . LEU A 1 92 ? 10.909 -5.615 -9.097 1.00 96.19 92 LEU A C 1
ATOM 713 O O . LEU A 1 92 ? 12.098 -5.375 -8.908 1.00 96.19 92 LEU A O 1
ATOM 717 N N . ALA A 1 93 ? 10.056 -5.804 -8.091 1.00 95.88 93 ALA A N 1
ATOM 718 C CA . ALA A 1 93 ? 10.473 -5.747 -6.699 1.00 95.88 93 ALA A CA 1
ATOM 719 C C . ALA A 1 93 ? 11.477 -6.851 -6.355 1.00 95.88 93 ALA A C 1
ATOM 721 O O . ALA A 1 93 ? 12.473 -6.566 -5.701 1.00 95.88 93 ALA A O 1
ATOM 722 N N . GLY A 1 94 ? 11.258 -8.080 -6.835 1.00 95.69 94 GLY A N 1
ATOM 723 C CA . GLY A 1 94 ? 12.202 -9.185 -6.669 1.00 95.69 94 GLY A CA 1
ATOM 724 C C . GLY A 1 94 ? 13.558 -8.899 -7.316 1.00 95.69 94 GLY A C 1
ATOM 725 O O . GLY A 1 94 ? 14.589 -9.121 -6.688 1.00 95.69 94 GLY A O 1
ATOM 726 N N . LEU A 1 95 ? 13.562 -8.333 -8.527 1.00 96.62 95 LEU A N 1
ATOM 727 C CA . LEU A 1 95 ? 14.793 -7.944 -9.219 1.00 96.62 95 LEU A CA 1
ATOM 728 C C . LEU A 1 95 ? 15.551 -6.842 -8.466 1.00 96.62 95 LEU A C 1
ATOM 730 O O . LEU A 1 95 ? 16.740 -6.990 -8.195 1.00 96.62 95 LEU A O 1
ATOM 734 N N . VAL A 1 96 ? 14.869 -5.754 -8.096 1.00 95.75 96 VAL A N 1
ATOM 735 C CA . VAL A 1 96 ? 15.488 -4.645 -7.352 1.00 95.75 96 VAL A CA 1
ATOM 736 C C . VAL A 1 96 ? 15.993 -5.129 -5.997 1.00 95.75 96 VAL A C 1
ATOM 738 O O . VAL A 1 96 ? 17.093 -4.766 -5.588 1.00 95.75 96 VAL A O 1
ATOM 741 N N . LEU A 1 97 ? 15.232 -5.983 -5.311 1.00 95.88 97 LEU A N 1
ATOM 742 C CA . LEU A 1 97 ? 15.648 -6.564 -4.040 1.00 95.88 97 LEU A CA 1
ATOM 743 C C . LEU A 1 97 ? 16.904 -7.430 -4.205 1.00 95.88 97 LEU A C 1
ATOM 745 O O . LEU A 1 97 ? 17.836 -7.279 -3.427 1.00 95.88 97 LEU A O 1
ATOM 749 N N . ALA A 1 98 ? 16.968 -8.283 -5.230 1.00 95.88 98 ALA A N 1
ATOM 750 C CA . ALA A 1 98 ? 18.136 -9.123 -5.490 1.00 95.88 98 ALA A CA 1
ATOM 751 C C . ALA A 1 98 ? 19.398 -8.292 -5.771 1.00 95.88 98 ALA A C 1
ATOM 753 O O . ALA A 1 98 ? 20.438 -8.533 -5.162 1.00 95.88 98 ALA A O 1
ATOM 754 N N . VAL A 1 99 ? 19.294 -7.275 -6.635 1.00 96.31 99 VAL A N 1
ATOM 755 C CA . VAL A 1 99 ? 20.416 -6.379 -6.962 1.00 96.31 99 VAL A CA 1
ATOM 756 C C . VAL A 1 99 ? 20.859 -5.590 -5.731 1.00 96.31 99 VAL A C 1
ATOM 758 O O . VAL A 1 99 ? 22.043 -5.531 -5.420 1.00 96.31 99 VAL A O 1
ATOM 761 N N . THR A 1 100 ? 19.918 -5.009 -4.988 1.00 95.75 100 THR A N 1
ATOM 762 C CA . THR A 1 100 ? 20.257 -4.186 -3.817 1.00 95.75 100 THR A CA 1
ATOM 763 C C . THR A 1 100 ? 20.823 -5.010 -2.668 1.00 95.75 100 THR A C 1
ATOM 765 O O . THR A 1 100 ? 21.742 -4.545 -2.004 1.00 95.75 100 THR A O 1
ATOM 768 N N . LEU A 1 101 ? 20.352 -6.240 -2.452 1.00 94.75 101 LEU A N 1
ATOM 769 C CA . LEU A 1 101 ? 20.951 -7.147 -1.471 1.00 94.75 101 LEU A CA 1
ATOM 770 C C . LEU A 1 101 ? 22.360 -7.596 -1.865 1.00 94.75 101 LEU A C 1
ATOM 772 O O . LEU A 1 101 ? 23.161 -7.862 -0.974 1.00 94.75 101 LEU A O 1
ATOM 776 N N . HIS A 1 102 ? 22.665 -7.681 -3.161 1.00 95.50 102 HIS A N 1
ATOM 777 C CA . HIS A 1 102 ? 24.001 -8.034 -3.631 1.00 95.50 102 HIS A CA 1
ATOM 778 C C . HIS A 1 102 ? 24.986 -6.864 -3.503 1.00 95.50 102 HIS A C 1
ATOM 780 O O . HIS A 1 102 ? 26.055 -7.022 -2.923 1.00 95.50 102 HIS A O 1
ATOM 786 N N . GLU A 1 103 ? 24.605 -5.686 -4.000 1.00 95.12 103 GLU A N 1
ATOM 787 C CA . GLU A 1 103 ? 25.504 -4.531 -4.122 1.00 95.12 103 GLU A CA 1
ATOM 788 C C . GLU A 1 103 ? 25.584 -3.692 -2.841 1.00 95.12 103 GLU A C 1
ATOM 790 O O . GLU A 1 103 ? 26.641 -3.209 -2.442 1.00 95.12 103 GLU A O 1
ATOM 795 N N . THR A 1 104 ? 24.445 -3.422 -2.199 1.00 94.00 104 THR A N 1
ATOM 796 C CA . THR A 1 104 ? 24.367 -2.487 -1.067 1.00 94.00 104 THR A CA 1
ATOM 797 C C . THR A 1 104 ? 23.193 -2.858 -0.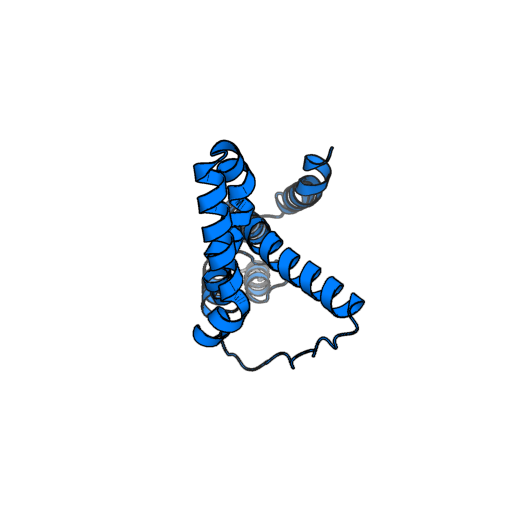155 1.00 94.00 104 THR A C 1
ATOM 799 O O . THR A 1 104 ? 22.123 -2.249 -0.235 1.00 94.00 104 THR A O 1
ATOM 802 N N . PRO A 1 105 ? 23.368 -3.827 0.765 1.00 91.56 105 PRO A N 1
ATOM 803 C CA . PRO A 1 105 ? 22.275 -4.360 1.585 1.00 91.56 105 PRO A CA 1
ATOM 804 C C . PRO A 1 105 ? 21.517 -3.300 2.394 1.00 91.56 105 PRO A C 1
ATOM 806 O O . PRO A 1 105 ? 20.309 -3.402 2.603 1.00 91.56 105 PRO A O 1
ATOM 809 N N . ILE A 1 106 ? 22.208 -2.238 2.820 1.00 94.69 106 ILE A N 1
ATOM 810 C CA . ILE A 1 106 ? 21.579 -1.121 3.529 1.00 94.69 106 ILE A CA 1
ATOM 811 C C . ILE A 1 106 ? 20.540 -0.402 2.654 1.00 94.69 106 ILE A C 1
ATOM 813 O O . ILE A 1 106 ? 19.489 -0.010 3.154 1.00 94.69 106 ILE A O 1
ATOM 817 N N . LEU A 1 107 ? 20.772 -0.290 1.342 1.00 92.88 107 LEU A N 1
ATOM 818 C CA . LEU A 1 107 ? 19.822 0.307 0.404 1.00 92.88 107 LEU A CA 1
ATOM 819 C C . LEU A 1 107 ? 18.545 -0.537 0.294 1.00 92.88 107 LEU A C 1
ATOM 821 O O . LEU A 1 107 ? 17.453 0.024 0.227 1.00 92.88 107 LEU A O 1
ATOM 825 N N . ALA A 1 108 ? 18.660 -1.867 0.352 1.00 92.56 108 ALA A N 1
ATOM 826 C CA . ALA A 1 108 ? 17.501 -2.758 0.366 1.00 92.56 108 ALA A CA 1
ATOM 827 C C . ALA A 1 108 ? 16.596 -2.499 1.586 1.00 92.56 108 ALA A C 1
ATOM 829 O O . ALA A 1 108 ? 15.371 -2.472 1.455 1.00 92.56 108 ALA A O 1
ATOM 830 N N . LEU A 1 109 ? 17.185 -2.232 2.760 1.00 93.12 109 LEU A N 1
ATOM 831 C CA . LEU A 1 109 ? 16.433 -1.857 3.965 1.00 93.12 109 LEU A CA 1
ATOM 832 C C . LEU A 1 109 ? 15.723 -0.509 3.799 1.00 93.12 109 LEU A C 1
ATOM 834 O O . LEU A 1 109 ? 14.552 -0.391 4.160 1.00 93.12 109 LEU A O 1
ATOM 838 N N . TRP A 1 110 ? 16.382 0.485 3.201 1.00 93.56 110 TRP A N 1
ATOM 839 C CA . TRP A 1 110 ? 15.768 1.790 2.926 1.00 93.56 110 TRP A CA 1
ATOM 840 C C . TRP A 1 110 ? 14.628 1.714 1.904 1.00 93.56 110 TRP A C 1
ATOM 842 O O . TRP A 1 110 ? 13.636 2.430 2.034 1.00 93.56 110 TRP A O 1
ATOM 852 N N . LEU A 1 111 ? 14.730 0.822 0.916 1.00 93.12 111 LEU A N 1
ATOM 853 C CA . LEU A 1 111 ? 13.690 0.589 -0.089 1.00 93.12 111 LEU A CA 1
ATOM 854 C C . LEU A 1 111 ? 12.594 -0.376 0.380 1.00 93.12 111 LEU A C 1
ATOM 856 O O . LEU A 1 111 ? 11.586 -0.532 -0.312 1.00 93.12 111 LEU A O 1
ATOM 860 N N . SER A 1 112 ? 12.744 -0.989 1.556 1.00 93.19 112 SER A N 1
ATOM 861 C CA . SER A 1 112 ? 11.822 -2.007 2.064 1.00 93.19 112 SER A CA 1
ATOM 862 C C . SER A 1 112 ? 10.334 -1.621 2.033 1.00 93.19 112 SER A C 1
ATOM 864 O O . SER A 1 112 ? 9.564 -2.459 1.567 1.00 93.19 112 SER A O 1
ATOM 866 N N . PRO A 1 113 ? 9.863 -0.406 2.406 1.00 91.25 113 PRO A N 1
ATOM 867 C CA . PRO A 1 113 ? 8.432 -0.089 2.324 1.00 91.25 113 PRO A CA 1
ATOM 868 C C . PRO A 1 113 ? 7.911 -0.044 0.880 1.00 91.25 113 PRO A C 1
ATOM 870 O O . PRO A 1 113 ? 6.772 -0.433 0.620 1.00 91.25 113 PRO A O 1
ATOM 873 N N . ILE A 1 114 ? 8.748 0.382 -0.070 1.00 94.75 114 ILE A N 1
ATOM 874 C CA . ILE A 1 114 ? 8.404 0.437 -1.497 1.00 94.75 114 ILE A CA 1
ATOM 875 C C . ILE A 1 114 ? 8.360 -0.983 -2.063 1.00 94.75 114 ILE A C 1
ATOM 877 O O . ILE A 1 114 ? 7.364 -1.382 -2.669 1.00 94.75 114 ILE A O 1
ATOM 881 N N . LEU A 1 115 ? 9.417 -1.762 -1.813 1.00 95.44 115 LEU A N 1
ATOM 882 C CA . LEU A 1 115 ? 9.537 -3.143 -2.276 1.00 95.44 115 LEU A CA 1
ATOM 883 C C . LEU A 1 115 ? 8.455 -4.033 -1.664 1.00 95.44 115 LEU A C 1
ATOM 885 O O . LEU A 1 115 ? 7.870 -4.839 -2.379 1.00 95.44 115 LEU A O 1
ATOM 889 N N . ALA A 1 116 ? 8.119 -3.848 -0.386 1.00 95.75 116 ALA A N 1
ATOM 890 C CA . ALA A 1 116 ? 7.017 -4.550 0.264 1.00 95.75 116 ALA A CA 1
ATOM 891 C C . ALA A 1 116 ? 5.671 -4.229 -0.400 1.00 95.75 116 ALA A C 1
ATOM 893 O O . ALA A 1 116 ? 4.904 -5.146 -0.688 1.00 95.75 116 ALA A O 1
ATOM 894 N N . GLY A 1 117 ? 5.397 -2.954 -0.701 1.00 94.19 117 GLY A N 1
ATOM 895 C CA . GLY A 1 117 ? 4.192 -2.556 -1.432 1.00 94.19 117 GLY A CA 1
ATOM 896 C C . GLY A 1 117 ? 4.103 -3.209 -2.815 1.00 94.19 117 GLY A C 1
ATOM 897 O O . GLY A 1 117 ? 3.055 -3.729 -3.189 1.00 94.19 117 GLY A O 1
ATOM 898 N N . TRP A 1 118 ? 5.210 -3.251 -3.559 1.00 96.31 118 TRP A N 1
ATOM 899 C CA . TRP A 1 118 ? 5.251 -3.870 -4.888 1.00 96.31 118 TRP A CA 1
ATOM 900 C C . TRP A 1 118 ? 5.176 -5.403 -4.852 1.00 96.31 118 TRP A C 1
ATOM 902 O O . TRP A 1 118 ? 4.436 -5.984 -5.645 1.00 96.31 118 TRP A O 1
ATOM 912 N N . LEU A 1 119 ? 5.863 -6.065 -3.914 1.00 96.12 119 LEU A N 1
ATOM 913 C CA . LEU A 1 119 ? 5.771 -7.517 -3.702 1.00 96.12 119 LEU A CA 1
ATOM 914 C C . LEU A 1 119 ? 4.348 -7.941 -3.332 1.00 96.12 119 LEU A C 1
ATOM 916 O O . LEU A 1 119 ? 3.838 -8.941 -3.836 1.00 96.12 119 LEU A O 1
ATOM 920 N N . LEU A 1 120 ? 3.684 -7.157 -2.481 1.00 95.62 120 LEU A N 1
ATOM 921 C CA . LEU A 1 120 ? 2.322 -7.416 -2.026 1.00 95.62 120 LEU A CA 1
ATOM 922 C C . LEU A 1 120 ? 1.253 -6.807 -2.943 1.00 95.62 120 LEU A C 1
ATOM 924 O O . LEU A 1 120 ? 0.073 -6.848 -2.598 1.00 95.62 120 LEU A O 1
ATOM 928 N N . ALA A 1 121 ? 1.607 -6.274 -4.115 1.00 93.94 121 ALA A N 1
ATOM 929 C CA . ALA A 1 121 ? 0.660 -5.529 -4.944 1.00 93.94 121 ALA A CA 1
ATOM 930 C C . ALA A 1 121 ? -0.568 -6.361 -5.343 1.00 93.94 121 ALA A C 1
ATOM 932 O O . ALA A 1 121 ? -1.703 -5.912 -5.189 1.00 93.94 121 ALA A O 1
ATOM 933 N N . VAL A 1 122 ? -0.348 -7.600 -5.792 1.00 93.06 122 VAL A N 1
ATOM 934 C CA . VAL A 1 122 ? -1.423 -8.522 -6.190 1.00 93.06 122 VAL A CA 1
ATOM 935 C C . VAL A 1 122 ? -2.378 -8.820 -5.022 1.00 93.06 122 VAL A C 1
ATOM 937 O O . VAL A 1 122 ? -3.574 -8.547 -5.163 1.00 93.06 122 VAL A O 1
ATOM 940 N N . PRO A 1 123 ? -1.918 -9.334 -3.860 1.00 93.12 123 PRO A N 1
ATOM 941 C CA . PRO A 1 123 ? -2.824 -9.608 -2.749 1.00 93.12 123 PRO A CA 1
ATOM 942 C C . PRO A 1 123 ? -3.464 -8.340 -2.174 1.00 93.12 123 PRO A C 1
ATOM 944 O O . PRO A 1 123 ? -4.636 -8.392 -1.805 1.00 93.12 123 PRO A O 1
ATOM 947 N N . LEU A 1 124 ? -2.758 -7.202 -2.138 1.00 92.12 124 LEU A N 1
ATOM 948 C CA . LEU A 1 124 ? -3.310 -5.940 -1.637 1.00 92.12 124 LEU A CA 1
ATOM 949 C C . LEU A 1 124 ? -4.476 -5.457 -2.492 1.00 92.12 124 LEU A C 1
ATOM 951 O O . LEU A 1 124 ? -5.532 -5.163 -1.946 1.00 92.12 124 LEU A O 1
ATOM 955 N N . VAL A 1 125 ? -4.330 -5.439 -3.817 1.00 90.44 125 VAL A N 1
ATOM 956 C CA . VAL A 1 125 ? -5.407 -5.028 -4.731 1.00 90.44 125 VAL A CA 1
ATOM 957 C C . VAL A 1 125 ? -6.603 -5.976 -4.644 1.00 90.44 125 VAL A C 1
ATOM 959 O O . VAL A 1 125 ? -7.759 -5.550 -4.662 1.00 90.44 125 VAL A O 1
ATOM 962 N N . MET A 1 126 ? -6.355 -7.278 -4.498 1.00 90.75 126 MET A N 1
ATOM 963 C CA . MET A 1 126 ? -7.426 -8.257 -4.299 1.00 90.75 126 MET A CA 1
ATOM 964 C C . MET A 1 126 ? -8.121 -8.115 -2.940 1.00 90.75 126 MET A C 1
ATOM 966 O O . MET A 1 126 ? -9.298 -8.459 -2.827 1.00 90.75 126 MET A O 1
ATOM 970 N N . LEU A 1 127 ? -7.406 -7.663 -1.907 1.00 90.38 127 LEU A N 1
ATOM 971 C CA . LEU A 1 127 ? -7.954 -7.429 -0.574 1.00 90.38 127 LEU A CA 1
ATOM 972 C C . LEU A 1 127 ? -8.779 -6.140 -0.540 1.00 90.38 127 LEU A C 1
ATOM 974 O O . LEU A 1 127 ? -9.895 -6.152 -0.028 1.00 90.38 127 LEU A O 1
ATOM 978 N N . THR A 1 128 ? -8.268 -5.054 -1.119 1.00 87.69 128 THR A N 1
ATOM 979 C CA . THR A 1 128 ? -8.945 -3.749 -1.146 1.00 87.69 128 THR A CA 1
ATOM 980 C C . THR A 1 128 ? -10.157 -3.728 -2.074 1.00 87.69 128 THR A C 1
ATOM 982 O O . THR A 1 128 ? -11.091 -2.976 -1.823 1.00 87.69 128 THR A O 1
ATOM 985 N N . SER A 1 129 ? -10.190 -4.590 -3.096 1.00 85.31 129 SER A N 1
ATOM 986 C CA . SER A 1 129 ? -11.369 -4.805 -3.953 1.00 85.31 129 SER A CA 1
ATOM 987 C C . SER A 1 129 ? -12.359 -5.848 -3.413 1.00 85.31 129 SER A C 1
ATOM 989 O O . SER A 1 129 ? -13.352 -6.148 -4.071 1.00 85.31 129 SER A O 1
ATOM 991 N N . SER A 1 130 ? -12.104 -6.443 -2.241 1.00 86.12 130 SER A N 1
ATOM 992 C CA . SER A 1 130 ? -12.941 -7.511 -1.685 1.00 86.12 130 SER A CA 1
ATOM 993 C C . SER A 1 130 ? -14.008 -6.974 -0.736 1.00 86.12 130 SER A C 1
ATOM 995 O O . SER A 1 130 ? -13.705 -6.511 0.367 1.00 86.12 130 SER A O 1
ATOM 997 N N . GLU A 1 131 ? -15.279 -7.177 -1.087 1.00 84.12 131 GLU A N 1
ATOM 998 C CA . GLU A 1 131 ? -16.399 -6.874 -0.191 1.00 84.12 131 GLU A CA 1
ATOM 999 C C . GLU A 1 131 ? -16.345 -7.676 1.112 1.00 84.12 131 GLU A C 1
ATOM 1001 O O . GLU A 1 131 ? -16.707 -7.173 2.172 1.00 84.12 131 GLU A O 1
ATOM 1006 N N . ARG A 1 132 ? -15.837 -8.917 1.071 1.00 85.38 132 ARG A N 1
ATOM 1007 C CA . ARG A 1 132 ? -15.699 -9.761 2.269 1.00 85.38 132 ARG A CA 1
ATOM 1008 C C . ARG A 1 132 ? -14.728 -9.152 3.275 1.00 85.38 132 ARG A C 1
ATOM 1010 O O . ARG A 1 132 ? -14.993 -9.200 4.474 1.00 85.38 132 ARG A O 1
ATOM 1017 N N . ALA A 1 133 ? -13.626 -8.578 2.792 1.00 85.06 133 ALA A N 1
ATOM 1018 C CA . ALA A 1 133 ? -12.647 -7.910 3.644 1.00 85.06 133 ALA A CA 1
ATOM 1019 C C . ALA A 1 133 ? -13.243 -6.635 4.257 1.00 85.06 133 ALA A C 1
ATOM 1021 O O . ALA A 1 133 ? -13.152 -6.437 5.469 1.00 85.06 133 ALA A O 1
ATOM 1022 N N . GLY A 1 134 ? -13.948 -5.834 3.450 1.00 85.69 134 GLY A N 1
ATOM 1023 C CA . GLY A 1 134 ? -14.686 -4.666 3.934 1.00 85.69 134 GLY A CA 1
ATOM 1024 C C . GLY A 1 134 ? -15.764 -5.031 4.961 1.00 85.69 134 GLY A C 1
ATOM 1025 O O . GLY A 1 134 ? -15.840 -4.431 6.029 1.00 85.69 134 GLY A O 1
ATOM 1026 N N . ALA A 1 135 ? -16.563 -6.066 4.699 1.00 85.56 135 ALA A N 1
ATOM 1027 C CA . ALA A 1 135 ? -17.587 -6.556 5.618 1.00 85.56 135 ALA A CA 1
ATOM 1028 C C . ALA A 1 135 ? -16.987 -7.077 6.931 1.00 85.56 135 ALA A C 1
ATOM 1030 O O . ALA A 1 135 ? -17.560 -6.844 7.994 1.00 85.56 135 ALA A O 1
ATOM 1031 N N . TRP A 1 136 ? -15.835 -7.752 6.880 1.00 87.62 136 TRP A N 1
ATOM 1032 C CA . TRP A 1 136 ? -15.123 -8.202 8.075 1.00 87.62 136 TRP A CA 1
ATOM 1033 C C . TRP A 1 136 ? -14.636 -7.018 8.919 1.00 87.62 136 TRP A C 1
ATOM 1035 O O . TRP A 1 136 ? -14.922 -6.985 10.115 1.00 87.62 136 TRP A O 1
ATOM 1045 N N . LEU A 1 137 ? -13.999 -6.012 8.310 1.00 87.38 137 LEU A N 1
ATOM 1046 C CA . LEU A 1 137 ? -13.553 -4.797 9.008 1.00 87.38 137 LEU A CA 1
ATOM 1047 C C . LEU A 1 137 ? -14.733 -4.056 9.653 1.00 87.38 137 LEU A C 1
ATOM 1049 O O . LEU A 1 137 ? -14.689 -3.737 10.843 1.00 87.38 137 LEU A O 1
ATOM 1053 N N . ARG A 1 138 ? -15.839 -3.908 8.912 1.00 85.81 138 ARG A N 1
ATOM 1054 C CA . ARG A 1 138 ? -17.082 -3.299 9.413 1.00 85.81 138 ARG A CA 1
ATOM 1055 C C . ARG A 1 138 ? -17.668 -4.058 10.602 1.00 85.81 138 ARG A C 1
ATOM 1057 O O . ARG A 1 138 ? -18.066 -3.435 11.582 1.00 85.81 138 ARG A O 1
ATOM 1064 N N . ARG A 1 139 ? -17.692 -5.398 10.558 1.00 84.50 139 ARG A N 1
ATOM 1065 C CA . ARG A 1 139 ? -18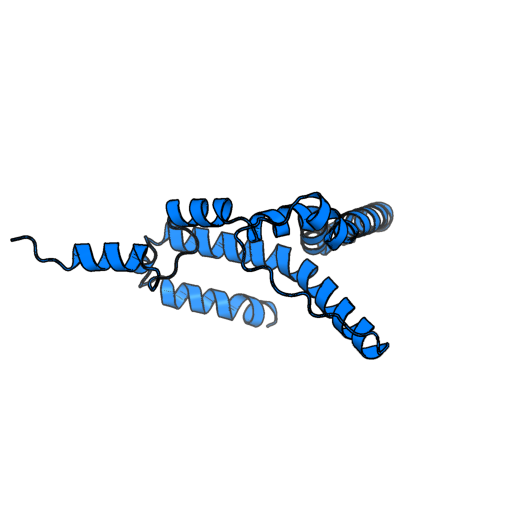.158 -6.239 11.681 1.00 84.50 139 ARG A CA 1
ATOM 1066 C C . ARG A 1 139 ? -17.304 -6.064 12.939 1.00 84.50 139 ARG A C 1
ATOM 1068 O O . ARG A 1 139 ? -17.841 -6.145 14.037 1.00 84.50 139 ARG A O 1
ATOM 1075 N N . HIS A 1 140 ? -16.010 -5.786 12.789 1.00 83.56 140 HIS A N 1
ATOM 1076 C CA . HIS A 1 140 ? -15.101 -5.530 13.913 1.00 83.56 140 HIS A CA 1
ATOM 1077 C C . HIS A 1 140 ? -15.120 -4.070 14.392 1.00 83.56 140 HIS A C 1
ATOM 1079 O O . HIS A 1 140 ? -14.424 -3.722 15.34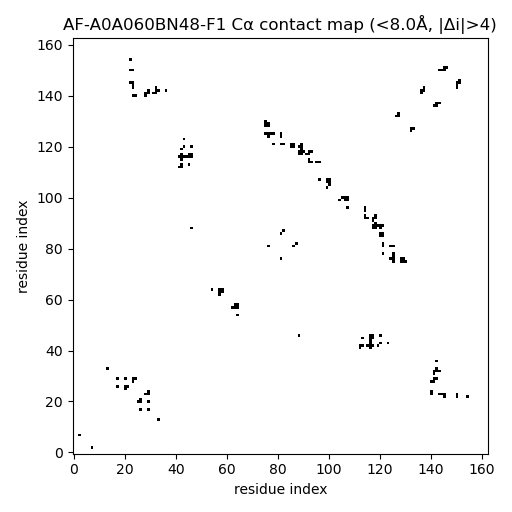6 1.00 83.56 140 HIS A O 1
ATOM 1085 N N . GLY A 1 141 ? -15.932 -3.210 13.771 1.00 80.56 141 GLY A N 1
ATOM 1086 C CA . GLY A 1 141 ? -15.988 -1.793 14.110 1.00 80.56 141 GLY A CA 1
ATOM 1087 C C . GLY A 1 141 ? -14.737 -1.016 13.694 1.00 80.56 141 GLY A C 1
ATOM 1088 O O . GLY A 1 141 ? -14.420 -0.016 14.333 1.00 80.56 141 GLY A O 1
ATOM 1089 N N . LEU A 1 142 ? -14.004 -1.504 12.688 1.00 84.75 142 LEU A N 1
ATOM 1090 C CA . LEU A 1 142 ? -12.762 -0.915 12.187 1.00 84.75 142 LEU A CA 1
ATOM 1091 C C . LEU A 1 142 ? -13.008 -0.170 10.872 1.00 84.75 142 LEU A C 1
ATOM 1093 O O . LEU A 1 142 ? -13.831 -0.597 10.064 1.00 84.75 142 LEU A O 1
ATOM 1097 N N . LEU A 1 143 ? -12.258 0.916 10.660 1.00 84.00 143 LEU A N 1
ATOM 1098 C CA . LEU A 1 143 ? -12.357 1.815 9.499 1.00 84.00 143 LEU A CA 1
ATOM 1099 C C . LEU A 1 143 ? -13.766 2.397 9.277 1.00 84.00 143 LEU A C 1
ATOM 1101 O O . LEU A 1 143 ? -14.133 2.709 8.149 1.00 84.00 143 LEU A O 1
ATOM 1105 N N . LEU A 1 144 ? -14.553 2.534 10.347 1.00 82.69 144 LEU A N 1
ATOM 1106 C CA . LEU A 1 144 ? -15.893 3.110 10.288 1.00 82.69 144 LEU A CA 1
ATOM 1107 C C . LEU A 1 144 ? -15.862 4.615 10.554 1.00 82.69 144 LEU A C 1
ATOM 1109 O O . LEU A 1 144 ? -15.146 5.089 11.440 1.00 82.69 144 LEU A O 1
ATOM 1113 N N . VAL A 1 145 ? -16.722 5.343 9.850 1.00 80.25 145 VAL A N 1
ATOM 1114 C CA . VAL A 1 145 ? -16.943 6.783 10.045 1.00 80.25 145 VAL A CA 1
ATOM 1115 C C . VAL A 1 145 ? -18.328 6.993 10.693 1.00 80.25 145 VAL A C 1
ATOM 1117 O O . VAL A 1 145 ? -19.243 6.225 10.386 1.00 80.25 145 VAL A O 1
ATOM 1120 N N . PRO A 1 146 ? -18.537 7.967 11.608 1.00 71.88 146 PRO A N 1
ATOM 1121 C CA . PRO A 1 146 ? -19.789 8.122 12.362 1.00 71.88 146 PRO A CA 1
ATOM 1122 C C . PRO A 1 146 ? -21.051 8.257 11.507 1.00 71.88 146 PRO A C 1
ATOM 1124 O O . PRO A 1 146 ? -22.152 7.955 11.966 1.00 71.88 146 PRO A O 1
ATOM 1127 N N . GLU A 1 147 ? -20.909 8.721 10.270 1.00 75.62 147 GLU A N 1
ATOM 1128 C CA . GLU A 1 147 ? -21.993 8.881 9.310 1.00 75.62 147 GLU A CA 1
ATOM 1129 C C . GLU A 1 147 ? -22.488 7.545 8.742 1.00 75.62 147 GLU A C 1
ATOM 1131 O O . GLU A 1 147 ? -23.571 7.510 8.153 1.00 75.62 147 GLU A O 1
ATOM 1136 N N . GLU A 1 148 ? -21.755 6.445 8.939 1.00 76.56 148 GLU A N 1
ATOM 1137 C CA . GLU A 1 148 ? -22.184 5.135 8.470 1.00 76.56 148 GLU A CA 1
ATOM 1138 C C . GLU A 1 148 ? -23.465 4.652 9.180 1.00 76.56 148 GLU A C 1
ATOM 1140 O O . GLU A 1 148 ? -23.596 4.784 10.404 1.00 76.56 148 GLU A O 1
ATOM 1145 N N . PRO A 1 149 ? -24.405 4.010 8.450 1.00 68.12 149 PRO A N 1
ATOM 1146 C CA . PRO A 1 149 ? -25.726 3.645 8.976 1.00 68.12 149 PRO A CA 1
ATOM 1147 C C . PRO A 1 149 ? -25.693 2.777 10.238 1.00 68.12 149 PRO A C 1
ATOM 1149 O O . PRO A 1 149 ? -26.594 2.850 11.071 1.00 68.12 149 PRO A O 1
ATOM 1152 N N . ILE A 1 150 ? -24.658 1.943 10.379 1.00 68.19 150 ILE A N 1
ATOM 1153 C CA . ILE A 1 150 ? -24.468 1.053 11.530 1.00 68.19 150 ILE A CA 1
ATOM 1154 C C . ILE A 1 150 ? -24.163 1.843 12.805 1.00 68.19 150 ILE A C 1
ATOM 1156 O O . ILE A 1 150 ? -24.741 1.550 13.851 1.00 68.19 150 ILE A O 1
ATOM 1160 N N . LEU A 1 151 ? -23.296 2.856 12.720 1.00 61.91 151 LEU A N 1
ATOM 1161 C CA . LEU A 1 151 ? -22.944 3.690 13.868 1.00 61.91 151 LEU A CA 1
ATOM 1162 C C . LEU A 1 151 ? -24.044 4.707 14.179 1.00 61.91 151 LEU A C 1
ATOM 1164 O O . LEU A 1 151 ? -24.331 4.935 15.352 1.00 61.91 151 LEU A O 1
ATOM 1168 N N . ARG A 1 152 ? -24.729 5.236 13.153 1.00 63.03 152 ARG A N 1
ATOM 1169 C CA . ARG A 1 152 ? -25.933 6.059 13.346 1.00 63.03 152 ARG A CA 1
ATOM 1170 C C . ARG A 1 152 ? -27.020 5.313 14.113 1.00 63.03 152 ARG A C 1
ATOM 1172 O O . ARG A 1 152 ? -27.501 5.835 15.109 1.00 63.03 152 ARG A O 1
ATOM 1179 N N . ARG A 1 153 ? -27.339 4.069 13.729 1.00 62.41 153 ARG A N 1
ATOM 1180 C CA . ARG A 1 153 ? -28.326 3.253 14.461 1.00 62.41 153 ARG A CA 1
ATOM 1181 C C . ARG A 1 153 ? -27.948 3.035 15.919 1.00 62.41 153 ARG A C 1
ATOM 1183 O O . ARG A 1 153 ? -28.813 3.151 16.774 1.00 62.41 153 ARG A O 1
ATOM 1190 N N . ALA A 1 154 ? -26.686 2.722 16.209 1.00 62.28 154 ALA A N 1
ATOM 1191 C CA . ALA A 1 154 ? -26.236 2.545 17.589 1.00 62.28 154 ALA A CA 1
ATOM 1192 C C . ALA A 1 154 ? -26.377 3.845 18.402 1.00 62.28 154 ALA A C 1
ATOM 1194 O O . ALA A 1 154 ? -26.876 3.818 19.522 1.00 62.28 154 ALA A O 1
ATOM 1195 N N . ALA A 1 155 ? -26.018 4.989 17.812 1.00 62.31 155 ALA A N 1
ATOM 1196 C CA . ALA A 1 155 ? -26.163 6.294 18.453 1.00 62.31 155 ALA A CA 1
ATOM 1197 C C . ALA A 1 155 ? -27.630 6.731 18.630 1.00 62.31 155 ALA A C 1
ATOM 1199 O O . ALA A 1 155 ? -27.945 7.411 19.605 1.00 62.31 155 ALA A O 1
ATOM 1200 N N . ASP A 1 156 ? -28.521 6.355 17.710 1.00 65.50 156 ASP A N 1
ATOM 1201 C CA . ASP A 1 156 ? -29.955 6.644 17.801 1.00 65.50 156 ASP A CA 1
ATOM 1202 C C . ASP A 1 156 ? -30.648 5.763 18.853 1.00 65.50 156 ASP A C 1
ATOM 1204 O O . ASP A 1 156 ? -31.530 6.245 19.560 1.00 65.50 156 ASP A O 1
ATOM 1208 N N . LEU A 1 157 ? -30.216 4.507 19.024 1.00 62.62 157 LEU A N 1
ATOM 1209 C CA . LEU A 1 157 ? -30.728 3.604 20.065 1.00 62.62 157 LEU A CA 1
ATOM 1210 C C . LEU A 1 157 ? -30.408 4.099 21.484 1.00 62.62 157 LEU A C 1
ATOM 1212 O O . LEU A 1 157 ? -31.256 3.996 22.367 1.00 62.62 157 LEU A O 1
ATOM 1216 N N . ASP A 1 158 ? -29.235 4.700 21.694 1.00 61.47 158 ASP A N 1
ATOM 1217 C CA . ASP A 1 158 ? -28.854 5.303 22.981 1.00 61.47 158 ASP A CA 1
ATOM 1218 C C . ASP A 1 158 ? -29.609 6.613 23.288 1.00 61.47 158 ASP A C 1
ATOM 1220 O O . ASP A 1 158 ? -29.597 7.090 24.423 1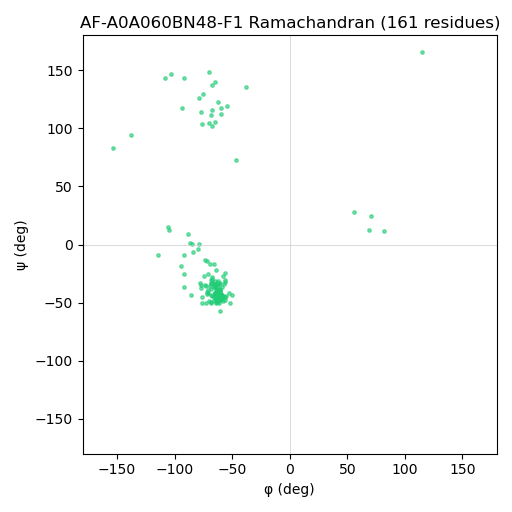.00 61.47 158 ASP A O 1
ATOM 1224 N N . ARG A 1 159 ? -30.270 7.214 22.289 1.00 64.81 159 ARG A N 1
ATOM 1225 C CA . ARG A 1 159 ? -31.067 8.444 22.443 1.00 64.81 159 ARG A CA 1
ATOM 1226 C C . ARG A 1 159 ? -32.537 8.189 22.756 1.00 64.81 159 ARG A C 1
ATOM 1228 O O . ARG A 1 159 ? -33.246 9.145 23.065 1.00 64.81 159 ARG A O 1
ATOM 1235 N N . VAL A 1 160 ? -33.006 6.943 22.686 1.00 60.47 160 VAL A N 1
ATOM 1236 C CA . VAL A 1 160 ? -34.381 6.601 23.061 1.00 60.47 160 VAL A CA 1
ATOM 1237 C C . VAL A 1 160 ? -34.470 6.569 24.593 1.00 60.47 160 VAL A C 1
ATOM 1239 O O . VAL A 1 160 ? -33.831 5.716 25.214 1.00 60.47 160 VAL A O 1
ATOM 1242 N N . PRO A 1 161 ? -35.227 7.478 25.240 1.00 57.59 161 PRO A N 1
ATOM 1243 C CA . PRO A 1 161 ? -35.386 7.449 26.688 1.00 57.59 161 PRO A CA 1
ATOM 1244 C C . PRO A 1 161 ? -36.075 6.141 27.086 1.00 57.59 161 PRO A C 1
ATOM 1246 O O . PRO A 1 161 ? -37.165 5.833 26.599 1.00 57.59 161 PRO A O 1
ATOM 1249 N N . ARG A 1 162 ? -35.424 5.361 27.957 1.00 59.84 162 ARG A N 1
ATOM 1250 C CA . ARG A 1 162 ? -36.021 4.162 28.558 1.00 59.84 162 ARG A CA 1
ATOM 1251 C C . ARG A 1 162 ? -37.199 4.617 29.423 1.00 59.84 162 ARG A C 1
ATOM 1253 O O . ARG A 1 162 ? -36.977 5.249 30.453 1.00 59.84 162 ARG A O 1
ATOM 1260 N N . ARG A 1 163 ? -38.419 4.385 28.935 1.00 56.38 163 ARG A N 1
ATOM 1261 C CA . ARG A 1 163 ? -39.651 4.508 29.721 1.00 56.38 163 ARG A CA 1
ATOM 1262 C C . ARG A 1 163 ? -39.789 3.331 30.672 1.00 56.38 163 ARG A C 1
ATOM 1264 O O . ARG A 1 163 ? -39.337 2.230 30.286 1.00 56.38 163 ARG A O 1
#

Mean predicted aligned error: 8.39 Å

Sequence (163 aa):
MTLLLLFGAKALGLAFTLPRARRFGGVLRLLASTAIEIAASILLSPILLYYHTKFVLLTLLGLRVSWKTQNRSDSRIPLGQALREYGILPALAGLVLAVTLHETPILALWLSPILAGWLLAVPLVMLTSSERAGAWLRRHGLLLVPEEPILRRAADLDRVPRR

Organism: NCBI:txid420971